Protein AF-A0A924MMW4-F1 (afdb_monomer_lite)

Secondary structure (DSSP, 8-state):
--------HHHHHHHHHHHHHGGG------------PPPPPPPPPP-S-TT-S-S--SSS--TTS-TTT-HHHHHHHHHHHH-PPP-

Foldseek 3Di:
DDDPPDDDPVVVVVVVVVVVVVPPPPPDDDDPDDDDDPPPDDDDDDPADPVHDDDADQVQADPVDDCVVPVCCRRHVNVVVPDDDDD

Structure (mmCIF, N/CA/C/O backbone):
data_AF-A0A924MMW4-F1
#
_entry.id   AF-A0A924MMW4-F1
#
loop_
_atom_site.group_PDB
_atom_site.id
_atom_site.type_symbol
_atom_site.label_atom_id
_atom_site.label_alt_id
_atom_site.label_comp_id
_atom_site.label_asym_id
_atom_site.label_entity_id
_atom_site.label_seq_id
_atom_site.pdbx_PDB_ins_code
_atom_site.Cartn_x
_atom_site.Cartn_y
_atom_site.Cartn_z
_atom_site.occupancy
_atom_site.B_iso_or_equiv
_atom_site.auth_seq_id
_atom_site.auth_comp_id
_atom_site.auth_asym_id
_atom_site.auth_atom_id
_atom_site.pdbx_PDB_model_num
ATOM 1 N N . MET A 1 1 ? 11.786 12.685 98.284 1.00 41.94 1 MET A N 1
ATOM 2 C CA . MET A 1 1 ? 13.236 12.404 98.179 1.00 41.94 1 MET A CA 1
ATOM 3 C C . MET A 1 1 ? 13.420 10.994 97.616 1.00 41.94 1 MET A C 1
ATOM 5 O O . MET A 1 1 ? 13.441 10.036 98.374 1.00 41.94 1 MET A O 1
ATOM 9 N N . HIS A 1 2 ? 13.427 10.828 96.289 1.00 44.72 2 HIS A N 1
ATOM 10 C CA . HIS A 1 2 ? 13.755 9.543 95.658 1.00 44.72 2 HIS A CA 1
ATOM 11 C C . HIS A 1 2 ? 15.275 9.459 95.516 1.00 44.72 2 HIS A C 1
ATOM 13 O O . HIS A 1 2 ? 15.865 10.142 94.684 1.00 44.72 2 HIS A O 1
ATOM 19 N N . ALA A 1 3 ? 15.906 8.665 96.380 1.00 49.09 3 ALA A N 1
ATOM 20 C CA . ALA A 1 3 ? 17.316 8.334 96.266 1.00 49.09 3 ALA A CA 1
ATOM 21 C C . ALA A 1 3 ? 17.521 7.492 94.998 1.00 49.09 3 ALA A C 1
ATOM 23 O O . ALA A 1 3 ? 17.057 6.354 94.909 1.00 49.09 3 ALA A O 1
ATOM 24 N N . THR A 1 4 ? 18.192 8.058 94.000 1.00 60.28 4 THR A N 1
ATOM 25 C CA . THR A 1 4 ? 18.609 7.352 92.790 1.00 60.28 4 THR A CA 1
ATOM 26 C C . THR A 1 4 ? 19.662 6.310 93.165 1.00 60.28 4 THR A C 1
ATOM 28 O O . THR A 1 4 ? 20.827 6.626 93.404 1.00 60.28 4 THR A O 1
ATOM 31 N N . ARG A 1 5 ? 19.253 5.038 93.255 1.00 63.50 5 ARG A N 1
ATOM 32 C CA . ARG A 1 5 ? 20.182 3.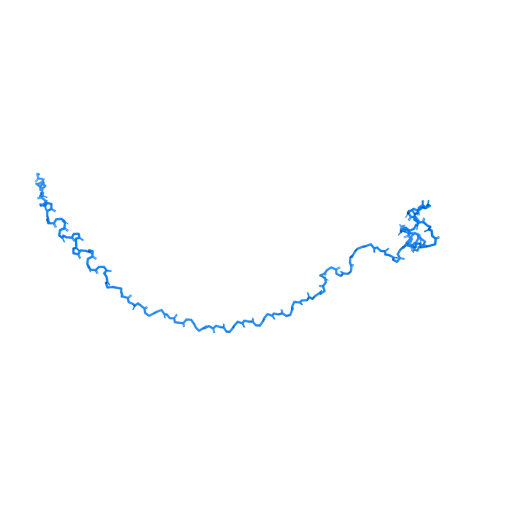911 93.405 1.00 63.50 5 ARG A CA 1
ATOM 33 C C . ARG A 1 5 ? 21.033 3.820 92.135 1.00 63.50 5 ARG A C 1
ATOM 35 O O . ARG A 1 5 ? 20.539 3.430 91.082 1.00 63.50 5 ARG A O 1
ATOM 42 N N . ARG A 1 6 ? 22.305 4.215 92.223 1.00 66.62 6 ARG A N 1
ATOM 43 C CA . ARG A 1 6 ? 23.296 4.024 91.155 1.00 66.62 6 ARG A CA 1
ATOM 44 C C . ARG A 1 6 ? 23.738 2.560 91.177 1.00 66.62 6 ARG A C 1
ATOM 46 O O . ARG A 1 6 ? 24.430 2.148 92.103 1.00 66.62 6 ARG A O 1
ATOM 53 N N . PHE A 1 7 ? 23.311 1.768 90.199 1.00 58.25 7 PHE A N 1
ATOM 54 C CA . PHE A 1 7 ? 23.814 0.403 90.031 1.00 58.25 7 PHE A CA 1
ATOM 55 C C . PHE A 1 7 ? 25.273 0.448 89.543 1.00 58.25 7 PHE A C 1
ATOM 57 O O . PHE A 1 7 ? 25.586 1.262 88.670 1.00 58.25 7 PHE A O 1
ATOM 64 N N . PRO A 1 8 ? 26.187 -0.379 90.087 1.00 65.12 8 PRO A N 1
ATOM 65 C CA . PRO A 1 8 ? 27.574 -0.388 89.644 1.00 65.12 8 PRO A CA 1
ATOM 66 C C . PRO A 1 8 ? 27.649 -0.911 88.202 1.00 65.12 8 PRO A C 1
ATOM 68 O O . PRO A 1 8 ? 27.093 -1.962 87.888 1.00 65.12 8 PRO A O 1
ATOM 71 N N . ALA A 1 9 ? 28.371 -0.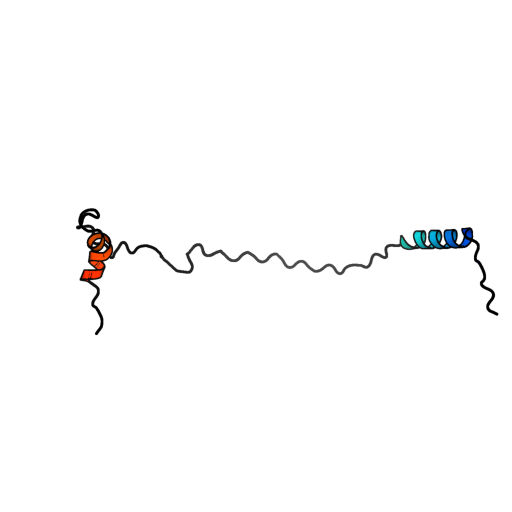193 87.336 1.00 60.50 9 ALA A N 1
ATOM 72 C CA . ALA A 1 9 ? 28.601 -0.540 85.930 1.00 60.50 9 ALA A CA 1
ATOM 73 C C . ALA A 1 9 ? 28.914 -2.033 85.646 1.00 60.50 9 ALA A C 1
ATOM 75 O O . ALA A 1 9 ? 28.364 -2.555 84.675 1.00 60.50 9 ALA A O 1
ATOM 76 N N . PRO A 1 10 ? 29.692 -2.777 86.467 1.00 58.16 10 PRO A N 1
ATOM 77 C CA . PRO A 1 10 ? 29.919 -4.207 86.221 1.00 58.16 10 PRO A CA 1
ATOM 78 C C . PRO A 1 10 ? 28.654 -5.080 86.330 1.00 58.16 10 PRO A C 1
ATOM 80 O O . PRO A 1 10 ? 28.557 -6.087 85.634 1.00 58.16 10 PRO A O 1
ATOM 83 N N . ALA A 1 11 ? 27.658 -4.694 87.138 1.00 60.38 11 ALA A N 1
ATOM 84 C CA . ALA A 1 11 ? 26.398 -5.435 87.260 1.00 60.38 11 ALA A CA 1
ATOM 85 C C . ALA A 1 11 ? 25.481 -5.237 86.038 1.00 60.38 11 ALA A C 1
ATOM 87 O O . ALA A 1 11 ? 24.750 -6.151 85.660 1.00 60.38 11 ALA A O 1
ATOM 88 N N . LEU A 1 12 ? 25.559 -4.072 85.383 1.00 59.44 12 LEU A N 1
ATOM 89 C CA . LEU A 1 12 ? 24.834 -3.807 84.138 1.00 59.44 12 LEU A CA 1
ATOM 90 C C . LEU A 1 12 ? 25.427 -4.619 82.971 1.00 59.44 12 LEU A C 1
ATOM 92 O O . LEU A 1 12 ? 24.689 -5.179 82.167 1.00 59.44 12 LEU A O 1
ATOM 96 N N . ILE A 1 13 ? 26.758 -4.740 82.919 1.00 65.50 13 ILE A N 1
ATOM 97 C CA . ILE A 1 13 ? 27.470 -5.497 81.877 1.00 65.50 13 ILE A CA 1
ATOM 98 C C . ILE A 1 13 ? 27.208 -7.005 82.013 1.00 65.50 13 ILE A C 1
ATOM 100 O O . ILE A 1 13 ? 26.945 -7.672 81.013 1.00 65.50 13 ILE A O 1
ATOM 104 N N . ALA A 1 14 ? 27.198 -7.541 83.239 1.00 64.75 14 ALA A N 1
ATOM 105 C CA . ALA A 1 14 ? 26.883 -8.950 83.485 1.00 64.75 14 ALA A CA 1
ATOM 106 C C . ALA A 1 14 ? 25.441 -9.318 83.077 1.00 64.75 14 ALA A C 1
ATOM 108 O O . ALA A 1 14 ? 25.213 -10.387 82.511 1.00 64.75 14 ALA A O 1
ATOM 109 N N . ALA A 1 15 ? 24.475 -8.418 83.299 1.00 63.38 15 ALA A N 1
ATOM 110 C CA . ALA A 1 15 ? 23.085 -8.621 82.887 1.00 63.38 15 ALA A CA 1
ATOM 111 C C . ALA A 1 15 ? 22.916 -8.617 81.355 1.00 63.38 15 ALA A C 1
ATOM 113 O O . ALA A 1 15 ? 22.157 -9.422 80.815 1.00 63.38 15 ALA A O 1
ATOM 114 N N . ILE A 1 16 ? 23.658 -7.760 80.646 1.00 66.75 16 ILE A N 1
ATOM 115 C CA . ILE A 1 16 ? 23.645 -7.706 79.175 1.00 66.75 16 ILE A CA 1
ATOM 116 C C . ILE A 1 16 ? 24.257 -8.984 78.579 1.00 66.75 16 ILE A C 1
ATOM 118 O O . ILE A 1 16 ? 23.707 -9.544 77.631 1.00 66.75 16 ILE A O 1
ATOM 122 N N . LEU A 1 17 ? 25.348 -9.495 79.159 1.00 64.31 17 LEU A N 1
ATOM 123 C CA . LEU A 1 17 ? 26.001 -10.719 78.681 1.00 64.31 17 LEU A CA 1
ATOM 124 C C . LEU A 1 17 ? 25.122 -11.970 78.875 1.00 64.31 17 LEU A C 1
ATOM 126 O O . LEU A 1 17 ? 25.060 -12.824 77.992 1.00 64.31 17 LEU A O 1
ATOM 130 N N . ALA A 1 18 ? 24.397 -12.060 79.995 1.00 61.41 18 ALA A N 1
ATOM 131 C CA . ALA A 1 18 ? 23.464 -13.160 80.255 1.00 61.41 18 ALA A CA 1
ATOM 132 C C . ALA A 1 18 ? 22.252 -13.145 79.302 1.00 61.41 18 ALA A C 1
ATOM 134 O O . ALA A 1 18 ? 21.801 -14.204 78.863 1.00 61.41 18 ALA A O 1
ATOM 135 N N . ALA A 1 19 ? 21.761 -11.957 78.931 1.00 61.56 19 ALA A N 1
ATOM 136 C CA . ALA A 1 19 ? 20.683 -11.806 77.952 1.00 61.56 19 ALA A CA 1
ATOM 137 C C . ALA A 1 19 ? 21.110 -12.222 76.530 1.00 61.56 19 ALA A C 1
ATOM 139 O O . ALA A 1 19 ? 20.307 -12.786 75.790 1.00 61.56 19 ALA A O 1
ATOM 140 N N . LEU A 1 20 ? 22.379 -12.005 76.164 1.00 62.50 20 LEU A N 1
ATOM 141 C CA . LEU A 1 20 ? 22.931 -12.425 74.870 1.00 62.50 20 LEU A CA 1
ATOM 142 C C . LEU A 1 20 ? 23.082 -13.953 74.756 1.00 62.50 20 LEU A C 1
ATOM 144 O O . LEU A 1 20 ? 22.829 -14.504 73.687 1.00 62.50 20 LEU A O 1
ATOM 148 N N . LEU A 1 21 ? 23.436 -14.657 75.840 1.00 59.34 21 LEU A N 1
ATOM 149 C CA . LEU A 1 21 ? 23.598 -16.123 75.821 1.00 59.34 21 LEU A CA 1
ATOM 150 C C . LEU A 1 21 ? 22.265 -16.895 75.808 1.00 59.34 21 LEU A C 1
ATOM 152 O O . LEU A 1 21 ? 22.220 -18.018 75.308 1.00 59.34 21 LEU A O 1
ATOM 156 N N . ALA A 1 22 ? 21.175 -16.312 76.317 1.00 60.00 22 ALA A N 1
ATOM 157 C CA . ALA A 1 22 ? 19.858 -16.959 76.353 1.00 60.00 22 ALA A CA 1
ATOM 158 C C . ALA A 1 22 ? 19.086 -16.892 75.016 1.00 60.00 22 ALA A C 1
ATOM 160 O O . ALA A 1 22 ? 18.081 -17.583 74.853 1.00 60.00 22 ALA A O 1
ATOM 161 N N . GLY A 1 23 ? 19.549 -16.089 74.049 1.00 56.31 23 GLY A N 1
ATOM 162 C CA . GLY A 1 23 ? 18.915 -15.931 72.732 1.00 56.31 23 GLY A CA 1
ATOM 163 C C . GLY A 1 23 ? 19.248 -17.023 71.706 1.00 56.31 23 GLY A C 1
ATOM 164 O O . GLY A 1 23 ? 18.683 -17.014 70.618 1.00 56.31 23 GLY A O 1
ATOM 165 N N . ALA A 1 24 ? 20.150 -17.960 72.023 1.00 56.06 24 ALA A N 1
ATOM 166 C CA . ALA A 1 24 ? 20.627 -18.980 71.081 1.00 56.06 24 ALA A CA 1
ATOM 167 C C . ALA A 1 24 ? 19.754 -20.250 71.011 1.00 56.06 24 ALA A C 1
ATOM 169 O O . ALA A 1 24 ? 20.018 -21.137 70.200 1.00 56.06 24 ALA A O 1
ATOM 170 N N . CYS A 1 25 ? 18.697 -20.354 71.821 1.00 50.62 25 CYS A N 1
ATOM 171 C CA . CYS A 1 25 ? 17.726 -21.435 71.683 1.00 50.62 25 CYS A CA 1
ATOM 172 C C . CYS A 1 25 ? 16.736 -21.096 70.563 1.00 50.62 25 CYS A C 1
ATOM 174 O O . CYS A 1 25 ? 15.614 -20.656 70.817 1.00 50.62 25 CYS A O 1
ATOM 176 N N . SER A 1 26 ? 17.148 -21.319 69.315 1.00 64.12 26 SER A N 1
ATOM 177 C CA . SER A 1 26 ? 16.238 -21.371 68.172 1.00 64.12 26 SER A CA 1
ATOM 178 C C . SER A 1 26 ? 15.192 -22.455 68.426 1.00 64.12 26 SER A C 1
ATOM 180 O O . SER A 1 26 ? 15.456 -23.648 68.269 1.00 64.12 26 SER A O 1
ATOM 182 N N . ARG A 1 27 ? 13.988 -22.056 68.844 1.00 63.50 27 ARG A N 1
ATOM 183 C CA . ARG A 1 27 ? 12.834 -22.951 68.859 1.00 63.50 27 ARG A CA 1
ATOM 184 C C . ARG A 1 27 ? 12.507 -23.271 67.402 1.00 63.50 27 ARG A C 1
ATOM 186 O O . ARG A 1 27 ? 12.004 -22.416 66.685 1.00 63.50 27 ARG A O 1
ATOM 193 N N . SER A 1 28 ? 12.841 -24.478 66.954 1.00 59.66 28 SER A N 1
ATOM 194 C CA . SER A 1 28 ? 12.362 -24.978 65.665 1.00 59.66 28 SER A CA 1
ATOM 195 C C . SER A 1 28 ? 10.858 -25.196 65.779 1.00 59.66 28 SER A C 1
ATOM 197 O O . SER A 1 28 ? 10.417 -26.164 66.397 1.00 59.66 28 SER A O 1
ATOM 199 N N . GLU A 1 29 ? 10.066 -24.277 65.232 1.00 63.50 29 GLU A N 1
ATOM 200 C CA . GLU A 1 29 ? 8.670 -24.569 64.927 1.00 63.50 29 GLU A CA 1
ATOM 201 C C . GLU A 1 29 ? 8.616 -25.457 63.676 1.00 63.50 29 GLU A C 1
ATOM 203 O O . GLU A 1 29 ? 9.306 -25.171 62.693 1.00 63.50 29 GLU A O 1
ATOM 208 N N . PRO A 1 30 ? 7.829 -26.546 63.682 1.00 60.03 30 PRO A N 1
ATOM 209 C CA . PRO A 1 30 ? 7.611 -27.321 62.477 1.00 60.03 30 PRO A CA 1
ATOM 210 C C . PRO A 1 30 ? 6.801 -26.472 61.493 1.00 60.03 30 PRO A C 1
ATOM 212 O O . PRO A 1 30 ? 5.627 -26.183 61.717 1.00 60.03 30 PRO A O 1
ATOM 215 N N . VAL A 1 31 ? 7.441 -26.070 60.396 1.00 68.94 31 VAL A N 1
ATOM 216 C CA . VAL A 1 31 ? 6.766 -25.437 59.260 1.00 68.94 31 VAL A CA 1
ATOM 217 C C . VAL A 1 31 ? 5.878 -26.497 58.600 1.00 68.94 31 VAL A C 1
ATOM 219 O O . VAL A 1 31 ? 6.388 -27.566 58.249 1.00 68.94 31 VAL A O 1
ATOM 222 N N . PRO A 1 32 ? 4.568 -26.254 58.412 1.00 67.31 32 PRO A N 1
ATOM 223 C CA . PRO A 1 32 ? 3.733 -27.173 57.657 1.00 67.31 32 PRO A CA 1
ATOM 224 C C . PRO A 1 32 ? 4.256 -27.227 56.221 1.00 67.31 32 PRO A C 1
ATOM 226 O O . PRO A 1 32 ? 4.318 -26.217 55.520 1.00 67.31 32 PRO A O 1
ATOM 229 N N . VAL A 1 33 ? 4.668 -28.417 55.790 1.00 66.62 33 VAL A N 1
ATOM 230 C CA . VAL A 1 33 ? 5.085 -28.656 54.410 1.00 66.62 33 VAL A CA 1
ATOM 231 C C . VAL A 1 33 ? 3.849 -28.512 53.530 1.00 66.62 33 VAL A C 1
ATOM 233 O O . VAL A 1 33 ? 2.948 -29.348 53.570 1.00 66.62 33 VAL A O 1
ATOM 236 N N . ALA A 1 34 ? 3.798 -27.441 52.739 1.00 69.62 34 ALA A N 1
ATOM 237 C CA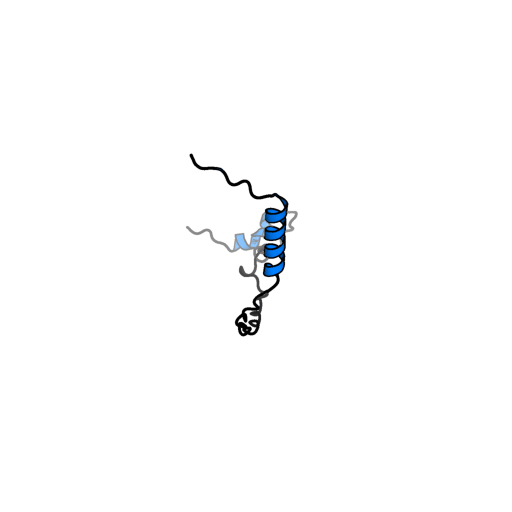 . ALA A 1 34 ? 2.83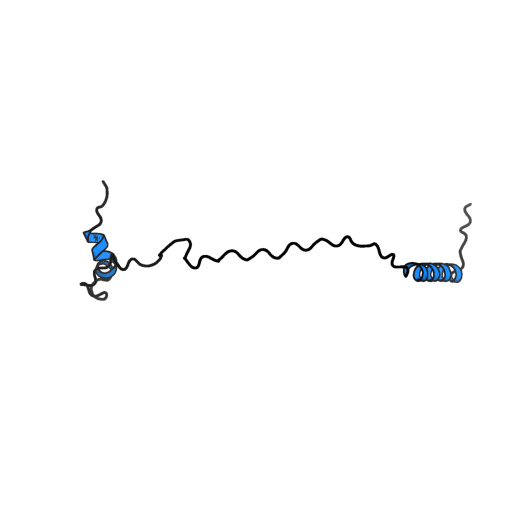6 -27.336 51.656 1.00 69.62 34 ALA A CA 1
ATOM 238 C C . ALA A 1 34 ? 3.113 -28.470 50.662 1.00 69.62 34 ALA A C 1
ATOM 240 O O . ALA A 1 34 ? 4.229 -28.613 50.159 1.00 69.62 34 ALA A O 1
ATOM 241 N N . THR A 1 35 ? 2.107 -29.299 50.390 1.00 67.88 35 THR A N 1
ATOM 242 C CA . THR A 1 35 ? 2.180 -30.286 49.313 1.00 67.88 35 THR A CA 1
ATOM 243 C C . THR A 1 35 ? 2.394 -29.532 48.004 1.00 67.88 35 THR A C 1
ATOM 245 O O . THR A 1 35 ? 1.574 -28.696 47.630 1.00 67.88 35 THR A O 1
ATOM 248 N N . ALA A 1 36 ? 3.515 -29.784 47.328 1.00 68.50 36 ALA A N 1
ATOM 249 C CA . ALA A 1 36 ? 3.798 -29.155 46.048 1.00 68.50 36 ALA A CA 1
ATOM 250 C C . ALA A 1 36 ? 2.769 -29.632 45.013 1.00 68.50 36 ALA A C 1
ATOM 252 O O . ALA A 1 36 ? 2.739 -30.810 44.653 1.00 68.50 36 ALA A O 1
ATOM 253 N N . THR A 1 37 ? 1.928 -28.716 44.531 1.00 72.56 37 THR A N 1
ATOM 254 C CA . THR A 1 37 ? 1.128 -28.941 43.325 1.00 72.56 37 THR A CA 1
ATOM 255 C C . THR A 1 37 ? 2.094 -29.181 42.161 1.00 72.56 37 THR A C 1
ATOM 257 O O . THR A 1 37 ? 3.017 -28.378 41.984 1.00 72.56 37 THR A O 1
ATOM 260 N N . PRO A 1 38 ? 1.927 -30.259 41.371 1.00 76.62 38 PRO A N 1
ATOM 261 C CA . PRO A 1 38 ? 2.748 -30.491 40.190 1.00 76.62 38 PRO A CA 1
ATOM 262 C C . PRO A 1 38 ? 2.733 -29.257 39.280 1.00 76.62 38 PRO A C 1
ATOM 264 O O . PRO A 1 38 ? 1.674 -28.641 39.126 1.00 76.62 38 PRO A O 1
ATOM 267 N N . PRO A 1 39 ? 3.872 -28.879 38.674 1.00 76.75 39 PRO A N 1
ATOM 268 C CA . PRO A 1 39 ? 3.900 -27.762 37.744 1.00 76.75 39 PRO A CA 1
ATOM 269 C C . PRO A 1 39 ? 2.890 -28.026 36.627 1.00 76.75 39 PRO A C 1
ATOM 271 O O . PRO A 1 39 ? 2.916 -29.079 35.988 1.00 76.75 39 PRO A O 1
ATOM 274 N N . ALA A 1 40 ? 1.975 -27.078 36.424 1.00 79.25 40 ALA A N 1
ATOM 275 C CA . ALA A 1 40 ? 1.014 -27.152 35.338 1.00 79.25 40 ALA A CA 1
ATOM 276 C C . ALA A 1 40 ? 1.772 -27.268 34.010 1.00 79.25 40 ALA A C 1
ATOM 278 O O . ALA A 1 40 ? 2.718 -26.518 33.756 1.00 79.25 40 ALA A O 1
ATOM 279 N N . THR A 1 41 ? 1.365 -28.216 33.167 1.00 81.69 41 THR A N 1
ATOM 280 C CA . THR A 1 41 ? 1.895 -28.338 31.810 1.00 81.69 41 THR A CA 1
ATOM 281 C C . THR A 1 41 ? 1.664 -27.015 31.074 1.00 81.69 41 THR A C 1
ATOM 283 O O . THR A 1 41 ? 0.516 -26.563 31.025 1.00 81.69 41 THR A O 1
ATOM 286 N N . PRO A 1 42 ? 2.709 -26.374 30.512 1.00 79.38 42 PRO A N 1
ATOM 287 C CA . PRO A 1 42 ? 2.532 -25.168 29.720 1.00 79.38 42 PRO A CA 1
ATOM 288 C C . PRO A 1 42 ? 1.557 -25.451 28.581 1.00 79.38 42 PRO A C 1
ATOM 290 O O . PRO A 1 42 ? 1.734 -26.414 27.831 1.00 79.38 42 PRO A O 1
ATOM 293 N N . ALA A 1 43 ? 0.520 -24.624 28.464 1.00 82.81 43 ALA A N 1
ATOM 294 C CA . ALA A 1 43 ? -0.367 -24.688 27.316 1.00 82.81 43 ALA A CA 1
ATOM 295 C C . ALA A 1 43 ? 0.455 -24.475 26.030 1.00 82.81 43 ALA A C 1
ATOM 297 O O . ALA A 1 43 ? 1.406 -23.684 26.039 1.00 82.81 43 ALA A O 1
ATOM 298 N N . PRO A 1 44 ? 0.113 -25.162 24.927 1.00 80.75 44 PRO A N 1
ATOM 299 C CA . PRO A 1 44 ? 0.788 -24.946 23.659 1.00 80.75 44 PRO A CA 1
ATOM 300 C C . PRO A 1 44 ? 0.655 -23.476 23.258 1.00 80.75 44 PRO A C 1
ATOM 302 O O . PRO A 1 44 ? -0.448 -22.931 23.177 1.00 80.75 44 PRO A O 1
ATOM 305 N N . VAL A 1 45 ? 1.792 -22.826 23.018 1.00 78.81 45 VAL A N 1
ATOM 306 C CA . VAL A 1 45 ? 1.818 -21.466 22.485 1.00 78.81 45 VAL A CA 1
ATOM 307 C C . VAL A 1 45 ? 1.371 -21.507 21.028 1.00 78.81 45 VAL A C 1
ATOM 309 O O . VAL A 1 45 ? 1.929 -22.236 20.208 1.00 78.81 45 VAL A O 1
ATOM 312 N N . SER A 1 46 ? 0.332 -20.738 20.702 1.00 80.62 46 SER A N 1
ATOM 313 C CA . SER A 1 46 ? -0.080 -20.554 19.312 1.00 80.62 46 SER A CA 1
ATOM 314 C C . SER A 1 46 ? 1.046 -19.858 18.552 1.00 80.62 46 SER A C 1
ATOM 316 O O . SER A 1 46 ? 1.473 -18.768 18.926 1.00 80.62 46 SER A O 1
ATOM 318 N N . THR A 1 47 ? 1.513 -20.476 17.471 1.00 83.00 47 THR A N 1
ATOM 319 C CA . THR A 1 47 ? 2.539 -19.915 16.579 1.00 83.00 47 THR A CA 1
ATOM 320 C C . THR A 1 47 ? 1.962 -18.951 15.540 1.00 83.00 47 THR A C 1
ATOM 322 O O . THR A 1 47 ? 2.714 -18.330 14.791 1.00 83.00 47 THR A O 1
ATOM 325 N N . LYS A 1 48 ? 0.632 -18.810 15.469 1.00 82.75 48 LYS A N 1
ATOM 326 C CA . LYS A 1 48 ? -0.039 -17.924 14.513 1.00 82.75 48 LYS A CA 1
ATOM 327 C C . LYS A 1 48 ? -0.176 -16.503 15.082 1.00 82.75 48 LYS A C 1
ATOM 329 O O . LYS A 1 48 ? -0.597 -16.371 16.233 1.00 82.75 48 LYS A O 1
ATOM 334 N N . PRO A 1 49 ? 0.076 -15.448 14.278 1.00 83.88 49 PRO A N 1
ATOM 335 C CA . PRO A 1 49 ? -0.196 -14.072 14.677 1.00 83.88 49 PRO A CA 1
ATOM 336 C C . PRO A 1 49 ? -1.657 -13.872 15.084 1.00 83.88 49 PRO A C 1
ATOM 338 O O . PRO A 1 49 ? -2.574 -14.284 14.367 1.00 83.88 49 PRO A O 1
ATOM 341 N N . THR A 1 50 ? -1.871 -13.176 16.199 1.00 85.06 50 THR A N 1
ATOM 342 C CA . THR A 1 50 ? -3.209 -12.864 16.724 1.00 85.06 50 THR A CA 1
ATOM 343 C C . THR A 1 50 ? -4.055 -12.057 15.733 1.00 85.06 50 THR A C 1
ATOM 345 O O . THR A 1 50 ? -5.267 -12.232 15.687 1.00 85.06 50 THR A O 1
ATOM 348 N N . LEU A 1 51 ? -3.426 -11.209 14.909 1.00 83.50 51 LEU A N 1
ATOM 349 C CA . LEU A 1 51 ? -4.101 -10.311 13.963 1.00 83.50 51 LEU A CA 1
ATOM 350 C C . LEU A 1 51 ? -4.227 -10.875 12.533 1.00 83.50 51 LEU A C 1
ATOM 352 O O . LEU A 1 51 ? -4.628 -10.158 11.624 1.00 83.50 51 LEU A O 1
ATOM 356 N N . GLY A 1 52 ? -3.891 -12.153 12.317 1.00 83.81 52 GLY A N 1
ATOM 357 C CA . GLY A 1 52 ? -3.894 -12.757 10.982 1.00 83.81 52 GLY A CA 1
ATOM 358 C C . GLY A 1 52 ? -2.733 -12.284 10.099 1.00 83.81 52 GLY A C 1
ATOM 359 O O . GLY A 1 52 ? -1.666 -11.935 10.603 1.00 83.81 52 GLY A O 1
ATOM 360 N N . SER A 1 53 ? -2.922 -12.332 8.778 1.00 82.44 53 SER A N 1
ATOM 361 C CA . SER A 1 53 ? -1.944 -11.818 7.812 1.00 82.44 53 SER A CA 1
ATOM 362 C C . SER A 1 53 ? -2.042 -10.296 7.756 1.00 82.44 53 SER A C 1
ATOM 364 O O . SER A 1 53 ? -3.109 -9.757 7.481 1.00 82.44 53 SER A O 1
ATOM 366 N N . PHE A 1 54 ? -0.932 -9.612 8.004 1.00 84.38 54 PHE A N 1
ATOM 367 C CA . PHE A 1 54 ? -0.821 -8.157 7.959 1.00 84.38 54 PHE A CA 1
ATOM 368 C C . PHE A 1 54 ? 0.341 -7.769 7.044 1.00 84.38 54 PHE A C 1
ATOM 370 O O . PHE A 1 54 ? 1.296 -8.532 6.891 1.00 84.38 54 PHE A O 1
ATOM 377 N N . GLY A 1 55 ? 0.271 -6.583 6.445 1.00 87.69 55 GLY A N 1
ATOM 378 C CA . GLY A 1 55 ? 1.308 -6.080 5.552 1.00 87.69 55 GLY A CA 1
ATOM 379 C C . GLY A 1 55 ? 0.725 -5.410 4.318 1.00 87.69 55 GLY A C 1
ATOM 380 O O . GLY A 1 55 ? -0.400 -4.920 4.334 1.00 87.69 55 GLY A O 1
ATOM 381 N N . PHE A 1 56 ? 1.527 -5.371 3.263 1.00 90.56 56 PHE A N 1
ATOM 382 C CA . PHE A 1 56 ? 1.159 -4.775 1.988 1.00 90.56 56 PHE A CA 1
ATOM 383 C C . PHE A 1 56 ? 0.283 -5.728 1.161 1.00 90.56 56 PHE A C 1
ATOM 385 O O . PHE A 1 56 ? 0.601 -6.915 1.048 1.00 90.56 56 PHE A O 1
ATOM 392 N N . ASP A 1 57 ? -0.798 -5.214 0.572 1.00 92.50 57 ASP A N 1
ATOM 393 C CA . ASP A 1 57 ? -1.686 -5.995 -0.291 1.00 92.50 57 ASP A CA 1
ATOM 394 C C . ASP A 1 57 ? -1.078 -6.174 -1.688 1.00 92.50 57 ASP A C 1
ATOM 396 O O . ASP A 1 57 ? -1.267 -5.370 -2.597 1.00 92.50 57 ASP A O 1
ATOM 400 N N . ALA A 1 58 ? -0.339 -7.267 -1.866 1.00 94.44 58 ALA A N 1
ATOM 401 C CA 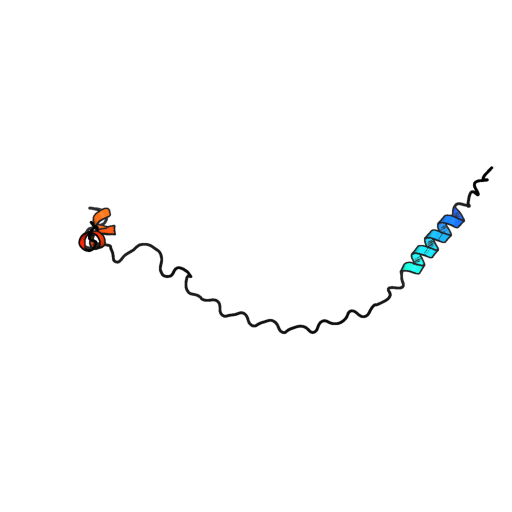. ALA A 1 58 ? 0.271 -7.592 -3.148 1.00 94.44 58 ALA A CA 1
ATOM 402 C C . ALA A 1 58 ? -0.739 -8.052 -4.218 1.00 94.44 58 ALA A C 1
ATOM 404 O O . ALA A 1 58 ? -0.343 -8.185 -5.380 1.00 94.44 58 ALA A O 1
ATOM 405 N N . ALA A 1 59 ? -1.989 -8.348 -3.841 1.00 94.81 59 ALA A N 1
ATOM 406 C CA . ALA A 1 59 ? -3.040 -8.748 -4.775 1.00 94.81 59 ALA A CA 1
ATOM 407 C C . ALA A 1 59 ? -3.715 -7.532 -5.430 1.00 94.81 59 ALA A C 1
ATOM 409 O O . ALA A 1 59 ? -4.122 -7.628 -6.582 1.00 94.81 59 ALA A O 1
ATOM 410 N N . GLY A 1 60 ? -3.769 -6.388 -4.737 1.00 96.62 60 GLY A N 1
ATOM 411 C CA . GLY A 1 60 ? -4.259 -5.111 -5.271 1.00 96.62 60 GLY A CA 1
ATOM 412 C C . GLY A 1 60 ? -3.322 -4.415 -6.272 1.00 96.62 60 GLY A C 1
ATOM 413 O O . GLY A 1 60 ? -3.694 -3.397 -6.859 1.00 96.62 60 GLY A O 1
ATOM 414 N N . MET A 1 61 ? -2.121 -4.955 -6.490 1.00 98.25 61 MET A N 1
ATOM 415 C CA . MET A 1 61 ? -1.117 -4.405 -7.403 1.00 98.25 61 MET A CA 1
ATOM 416 C C . MET A 1 61 ? -1.395 -4.730 -8.873 1.00 98.25 61 MET A C 1
ATOM 418 O O . MET A 1 61 ? -1.729 -5.866 -9.209 1.00 98.25 61 MET A O 1
ATOM 422 N N . ASP A 1 62 ? -1.077 -3.795 -9.768 1.00 98.19 62 ASP A N 1
ATOM 423 C CA . ASP A 1 62 ? -0.996 -4.051 -11.207 1.00 98.19 62 ASP A CA 1
ATOM 424 C C . ASP A 1 62 ? 0.465 -4.202 -11.659 1.00 98.19 62 ASP A C 1
ATOM 426 O O . ASP A 1 62 ? 1.185 -3.232 -11.891 1.00 98.19 62 ASP A O 1
ATOM 430 N N . ARG A 1 63 ? 0.915 -5.450 -11.824 1.00 97.62 63 ARG A N 1
ATOM 431 C CA . ARG A 1 63 ? 2.297 -5.761 -12.238 1.00 97.62 63 ARG A CA 1
ATOM 432 C C . ARG A 1 63 ? 2.562 -5.583 -13.734 1.00 97.62 63 ARG A C 1
ATOM 434 O O . ARG A 1 63 ? 3.667 -5.888 -14.180 1.00 97.62 63 ARG A O 1
ATOM 441 N N . THR A 1 64 ? 1.577 -5.131 -14.507 1.00 98.19 64 THR A N 1
ATOM 442 C CA . THR A 1 64 ? 1.790 -4.764 -15.914 1.00 98.19 64 THR A CA 1
ATOM 443 C C . THR A 1 64 ? 2.391 -3.364 -16.059 1.00 98.19 64 THR A C 1
ATOM 445 O O . THR A 1 64 ? 3.023 -3.081 -17.075 1.00 98.19 64 THR A O 1
ATOM 448 N N . VAL A 1 65 ? 2.270 -2.518 -15.028 1.00 98.56 65 VAL A N 1
ATOM 449 C CA . VAL A 1 65 ? 2.889 -1.188 -14.963 1.00 98.56 65 VAL A CA 1
ATOM 450 C C . VAL A 1 65 ? 4.262 -1.302 -14.308 1.00 98.56 65 VAL A C 1
ATOM 452 O O . VAL A 1 65 ? 4.397 -1.873 -13.227 1.00 98.56 65 VAL A O 1
ATOM 455 N N . ALA A 1 66 ? 5.309 -0.758 -14.932 1.00 98.44 66 ALA A N 1
ATOM 456 C CA . ALA A 1 66 ? 6.609 -0.702 -14.275 1.00 98.44 66 ALA A CA 1
ATOM 457 C C . ALA A 1 66 ? 6.550 0.292 -13.097 1.00 98.44 66 ALA A C 1
ATOM 459 O O . ALA A 1 66 ? 6.057 1.411 -13.262 1.00 98.44 66 ALA A O 1
ATOM 460 N N . PRO A 1 67 ? 7.105 -0.045 -11.918 1.00 97.94 67 PRO A N 1
ATOM 461 C CA . PRO A 1 67 ? 7.022 0.825 -10.743 1.00 97.94 67 PRO A CA 1
ATOM 462 C C . PRO A 1 67 ? 7.715 2.184 -10.930 1.00 97.94 67 PRO A C 1
ATOM 464 O O . PRO A 1 67 ? 7.410 3.121 -10.199 1.00 97.94 67 PRO A O 1
ATOM 467 N N . GLY A 1 68 ? 8.651 2.288 -11.882 1.00 98.38 68 GLY A N 1
ATOM 468 C CA . GLY A 1 68 ? 9.328 3.539 -12.228 1.00 98.38 68 GLY A CA 1
ATOM 469 C C . GLY A 1 68 ? 8.508 4.474 -13.122 1.00 98.38 68 GLY A C 1
ATOM 470 O O . GLY A 1 68 ? 8.759 5.674 -13.100 1.00 98.38 68 GLY A O 1
ATOM 471 N N . ASP A 1 69 ? 7.531 3.945 -13.863 1.00 98.69 69 ASP A N 1
ATOM 472 C CA . ASP A 1 69 ? 6.699 4.737 -14.776 1.00 98.69 69 ASP A CA 1
ATOM 473 C C . ASP A 1 69 ? 5.530 5.376 -14.019 1.00 98.69 69 ASP A C 1
ATOM 475 O O . ASP A 1 69 ? 5.316 6.585 -14.095 1.00 98.69 69 ASP A O 1
ATOM 479 N N . ASN A 1 70 ? 4.794 4.570 -13.243 1.00 98.50 70 ASN A N 1
ATOM 480 C CA . ASN A 1 70 ? 3.780 5.061 -12.315 1.00 98.50 70 ASN A CA 1
ATOM 481 C C . ASN A 1 70 ? 3.631 4.121 -11.114 1.00 98.50 70 ASN A C 1
ATOM 483 O O . ASN A 1 70 ? 3.019 3.054 -11.188 1.00 98.50 70 ASN A O 1
ATOM 487 N N . PHE A 1 71 ? 4.157 4.550 -9.969 1.00 98.25 71 PHE A N 1
ATOM 488 C CA . PHE A 1 71 ? 4.107 3.747 -8.755 1.00 98.25 71 PHE A CA 1
ATOM 489 C C . PHE A 1 71 ? 2.691 3.599 -8.180 1.00 98.25 71 PHE A C 1
ATOM 491 O O . PHE A 1 71 ? 2.391 2.563 -7.589 1.00 98.25 71 PHE A O 1
ATOM 498 N N . PHE A 1 72 ? 1.816 4.600 -8.340 1.00 98.25 72 PHE A N 1
ATOM 499 C CA . PHE A 1 72 ? 0.449 4.519 -7.817 1.00 98.25 72 PHE A CA 1
ATOM 500 C C . PHE A 1 72 ? -0.338 3.414 -8.525 1.00 98.25 72 PHE A C 1
ATOM 502 O O . PHE A 1 72 ? -0.932 2.572 -7.848 1.00 98.25 72 PHE A O 1
ATOM 509 N N . ASP A 1 73 ? -0.270 3.378 -9.857 1.00 98.44 73 ASP A N 1
ATOM 510 C CA . ASP A 1 73 ? -0.932 2.353 -10.669 1.00 98.44 73 ASP A CA 1
ATOM 511 C C . ASP A 1 73 ? -0.309 0.974 -10.424 1.00 98.44 73 ASP A C 1
ATOM 513 O O . ASP A 1 73 ? -1.029 -0.003 -10.246 1.00 98.44 73 ASP A O 1
ATOM 517 N N . TYR A 1 74 ? 1.019 0.881 -10.310 1.00 98.56 74 TYR A N 1
ATOM 518 C CA . TYR A 1 74 ? 1.676 -0.379 -9.951 1.00 98.56 74 TYR A CA 1
ATOM 519 C C . TYR A 1 74 ? 1.208 -0.918 -8.592 1.00 98.56 74 TYR A C 1
ATOM 521 O O . TYR A 1 74 ? 0.893 -2.100 -8.457 1.00 98.56 74 TYR A O 1
ATOM 529 N N . ALA A 1 75 ? 1.159 -0.062 -7.569 1.00 98.25 75 ALA A N 1
ATOM 530 C CA . ALA A 1 75 ? 0.845 -0.480 -6.208 1.00 98.25 75 ALA A CA 1
ATOM 531 C C . ALA A 1 75 ? -0.652 -0.746 -5.981 1.00 98.25 75 ALA A C 1
ATOM 533 O O . ALA A 1 75 ? -0.975 -1.617 -5.179 1.00 98.25 75 ALA A O 1
ATOM 534 N N . ASN A 1 76 ? -1.545 -0.021 -6.666 1.00 98.06 76 ASN A N 1
ATOM 535 C CA . ASN A 1 76 ? -2.986 -0.021 -6.369 1.00 98.06 76 ASN A CA 1
ATOM 536 C C . ASN A 1 76 ? -3.880 -0.311 -7.585 1.00 98.06 76 ASN A C 1
ATOM 538 O O . ASN A 1 76 ? -5.103 -0.271 -7.459 1.00 98.06 76 ASN A O 1
ATOM 542 N N . GLY A 1 77 ? -3.314 -0.539 -8.772 1.00 98.25 77 GLY A N 1
ATOM 543 C CA . GLY A 1 77 ? -4.066 -0.536 -10.027 1.00 98.25 77 GLY A CA 1
ATOM 544 C C . GLY A 1 77 ? -5.185 -1.569 -10.082 1.00 98.25 77 GLY A C 1
ATOM 545 O O . GLY A 1 77 ? -6.242 -1.286 -10.637 1.00 98.25 77 GLY A O 1
ATOM 546 N N . GLU A 1 78 ? -5.011 -2.734 -9.460 1.00 98.25 78 GLU A N 1
ATOM 547 C CA . GLU A 1 78 ? -6.067 -3.746 -9.413 1.00 98.25 78 GLU A CA 1
ATOM 548 C C . GLU A 1 78 ? -7.169 -3.378 -8.410 1.00 98.25 78 GLU A C 1
ATOM 550 O O . GLU A 1 78 ? -8.351 -3.585 -8.680 1.00 98.25 78 GL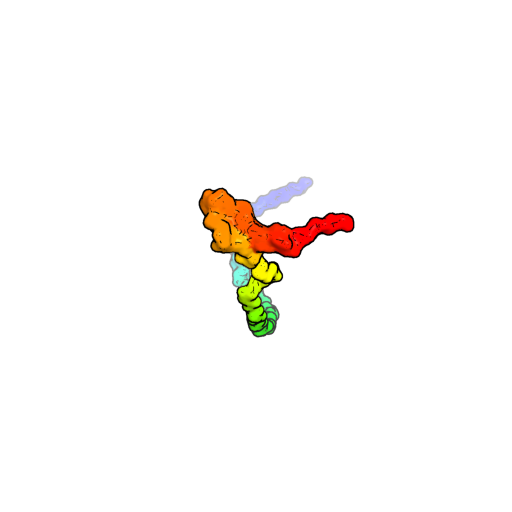U A O 1
ATOM 555 N N . TRP A 1 79 ? -6.815 -2.744 -7.289 1.00 97.75 79 TRP A N 1
ATOM 556 C CA . TRP A 1 79 ? -7.801 -2.212 -6.347 1.00 97.75 79 TRP A CA 1
ATOM 557 C C . TRP A 1 79 ? -8.657 -1.111 -6.983 1.00 97.75 79 TRP A C 1
ATOM 559 O O . TRP A 1 79 ? -9.880 -1.141 -6.848 1.00 97.75 79 TRP A O 1
ATOM 569 N N . VAL A 1 80 ? -8.033 -0.184 -7.717 1.00 97.56 80 VAL A N 1
ATOM 570 C CA . VAL A 1 80 ? -8.723 0.926 -8.400 1.00 97.56 80 VAL A CA 1
ATOM 571 C C . VAL A 1 80 ? -9.733 0.413 -9.427 1.00 97.56 80 VAL A C 1
ATOM 573 O O . VAL A 1 80 ? -10.830 0.954 -9.522 1.00 97.56 80 VAL A O 1
ATOM 576 N N . LYS A 1 81 ? -9.392 -0.638 -10.182 1.00 96.69 81 LYS A N 1
ATOM 577 C CA . LYS A 1 81 ? -10.300 -1.229 -11.181 1.00 96.69 81 LYS A CA 1
ATOM 578 C C . LYS A 1 81 ? -11.521 -1.890 -10.550 1.00 96.69 81 LYS A C 1
ATOM 580 O O . LYS A 1 81 ? -12.599 -1.863 -11.137 1.00 96.69 81 LYS A O 1
ATOM 585 N N . ASN A 1 82 ? -11.333 -2.512 -9.389 1.00 97.12 82 ASN A N 1
ATOM 586 C CA . ASN A 1 82 ? -12.309 -3.438 -8.822 1.00 97.12 82 ASN A CA 1
ATOM 587 C C . ASN A 1 82 ? -13.120 -2.849 -7.661 1.00 97.12 82 ASN A C 1
ATOM 589 O O . ASN A 1 82 ? -14.102 -3.461 -7.242 1.00 97.12 82 ASN A O 1
ATOM 593 N N . THR A 1 83 ? -12.724 -1.692 -7.127 1.00 96.31 83 THR A N 1
ATOM 594 C CA . THR A 1 83 ? -13.368 -1.102 -5.948 1.00 96.31 83 THR A CA 1
ATOM 595 C C . THR A 1 83 ? -14.240 0.083 -6.334 1.00 96.31 83 THR A C 1
ATOM 597 O O . THR A 1 83 ? -13.751 1.155 -6.680 1.00 96.31 83 THR A O 1
ATOM 600 N N . GLU A 1 84 ? -15.552 -0.104 -6.232 1.00 96.44 84 GLU A N 1
ATOM 601 C CA . GLU A 1 84 ? -16.538 0.957 -6.424 1.00 96.44 84 GLU A CA 1
ATOM 602 C C . GLU A 1 84 ? -16.603 1.884 -5.198 1.00 96.44 84 GLU A C 1
ATOM 604 O O . GLU A 1 84 ? -16.510 1.430 -4.055 1.00 96.44 84 GLU A O 1
ATOM 609 N N . ILE A 1 85 ? -16.783 3.189 -5.433 1.00 93.00 85 ILE A N 1
ATOM 610 C CA . ILE A 1 85 ? -17.025 4.169 -4.367 1.00 93.00 85 ILE A CA 1
ATOM 611 C C . ILE A 1 85 ? -18.521 4.140 -4.016 1.00 93.00 85 ILE A C 1
ATOM 613 O O . ILE A 1 85 ? -19.333 4.463 -4.884 1.00 93.00 85 ILE A O 1
ATOM 617 N N . PRO A 1 86 ? -18.907 3.805 -2.771 1.00 92.50 86 PRO A N 1
ATOM 618 C CA . PRO A 1 86 ? -20.311 3.791 -2.369 1.00 92.50 86 PRO A CA 1
ATOM 619 C C . PRO A 1 86 ? -20.935 5.192 -2.395 1.00 92.50 86 PRO A C 1
ATOM 621 O O . PRO A 1 86 ? -20.287 6.164 -1.994 1.00 92.50 86 PRO A O 1
ATOM 624 N N . ALA A 1 87 ? -22.197 5.270 -2.820 1.00 83.31 87 ALA A N 1
ATOM 625 C CA . ALA A 1 87 ? -23.018 6.483 -2.838 1.00 83.31 87 ALA A CA 1
ATOM 626 C C . ALA A 1 87 ? -24.112 6.454 -1.763 1.00 83.31 87 ALA A C 1
ATOM 628 O O . ALA A 1 87 ? -24.620 5.348 -1.462 1.00 83.31 87 ALA A O 1
#

Sequence (87 aa):
MHATRRFPAPALIAAILAALLAGACSRSEPVPVATATPPATPAPVSTKPTLGSFGFDAAGMDRTVAPGDNFFDYANGEWVKNTEIPA

pLDDT: mean 78.56, std 16.4, range [41.94, 98.69]

Radius of gyration: 42.73 Å; chains: 1; bounding box: 53×43×114 Å